Protein AF-A0A367LTW2-F1 (afdb_monomer)

Structure (mmCIF, N/CA/C/O backbone):
data_AF-A0A367LTW2-F1
#
_entry.id   AF-A0A367LTW2-F1
#
loop_
_atom_site.group_PDB
_atom_site.id
_atom_site.type_symbol
_atom_site.label_atom_id
_atom_site.label_alt_id
_atom_site.label_comp_id
_atom_site.label_asym_id
_atom_site.label_entity_id
_atom_site.label_seq_id
_atom_site.pdbx_PDB_ins_code
_atom_site.Cartn_x
_atom_site.Cartn_y
_atom_site.Cartn_z
_atom_site.occupancy
_atom_site.B_iso_or_equiv
_atom_site.auth_seq_id
_atom_site.auth_comp_id
_atom_site.auth_asym_id
_atom_site.auth_atom_id
_atom_site.pdbx_PDB_model_num
ATOM 1 N N . ILE A 1 1 ? -0.037 9.918 -7.855 1.00 78.50 1 ILE A N 1
ATOM 2 C CA . ILE A 1 1 ? -0.051 8.514 -7.376 1.00 78.50 1 ILE A CA 1
ATOM 3 C C . ILE A 1 1 ? -1.424 7.896 -7.593 1.00 78.50 1 ILE A C 1
ATOM 5 O O . ILE A 1 1 ? -1.491 7.048 -8.460 1.00 78.50 1 ILE A O 1
ATOM 9 N N . ALA A 1 2 ? -2.500 8.358 -6.937 1.00 91.69 2 ALA A N 1
ATOM 10 C CA . ALA A 1 2 ? -3.841 7.767 -7.105 1.00 91.69 2 ALA A CA 1
ATOM 11 C C . ALA A 1 2 ? -4.294 7.636 -8.572 1.00 91.69 2 ALA A C 1
ATOM 13 O O . ALA A 1 2 ? -4.601 6.540 -9.016 1.00 91.69 2 ALA A O 1
ATOM 14 N N . ARG A 1 3 ? -4.161 8.710 -9.361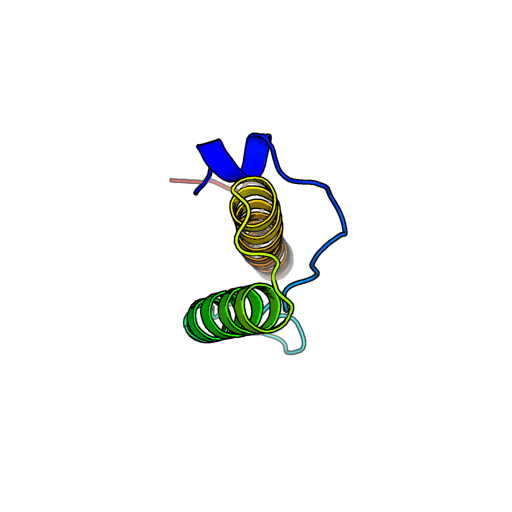 1.00 96.19 3 ARG A N 1
ATOM 15 C CA . ARG A 1 3 ? -4.438 8.687 -10.811 1.00 96.19 3 ARG A CA 1
ATOM 16 C C . ARG A 1 3 ? -3.622 7.656 -11.607 1.00 96.19 3 ARG A C 1
ATOM 18 O O . ARG A 1 3 ? -4.099 7.138 -12.598 1.00 96.19 3 ARG A O 1
ATOM 25 N N . LEU A 1 4 ? -2.387 7.369 -11.191 1.00 95.75 4 LEU A N 1
ATOM 26 C CA . LEU A 1 4 ? -1.558 6.345 -11.842 1.00 95.75 4 LEU A CA 1
ATOM 27 C C . LEU A 1 4 ? -1.957 4.939 -11.379 1.00 95.75 4 LEU A C 1
ATOM 29 O O . LEU A 1 4 ? -1.952 4.005 -12.167 1.00 95.75 4 LEU A O 1
ATOM 33 N N . ALA A 1 5 ? -2.322 4.794 -10.103 1.00 96.31 5 ALA A N 1
ATOM 34 C CA . ALA A 1 5 ? -2.758 3.527 -9.528 1.00 96.31 5 ALA A CA 1
ATOM 35 C C . ALA A 1 5 ? -4.040 2.991 -10.188 1.00 96.31 5 ALA A C 1
ATOM 37 O O . ALA A 1 5 ? -4.200 1.780 -10.283 1.00 96.31 5 ALA A O 1
ATOM 38 N N . GLU A 1 6 ? -4.921 3.873 -10.673 1.00 97.06 6 GLU A N 1
ATOM 39 C CA . GLU A 1 6 ? -6.125 3.509 -11.442 1.00 97.06 6 GLU A CA 1
ATOM 40 C C . GLU A 1 6 ? -5.809 2.716 -12.717 1.00 97.06 6 GLU A C 1
ATOM 42 O O . GLU A 1 6 ? -6.620 1.904 -13.152 1.00 97.06 6 GLU A O 1
ATOM 47 N N . LEU A 1 7 ? -4.623 2.929 -13.291 1.00 97.81 7 LEU A N 1
ATOM 48 C CA . LEU A 1 7 ? -4.159 2.273 -14.512 1.00 97.81 7 LEU A CA 1
ATOM 49 C C . LEU A 1 7 ? -3.166 1.136 -14.226 1.00 97.81 7 LEU A C 1
ATOM 51 O O . LEU A 1 7 ? -2.549 0.611 -15.150 1.00 97.81 7 LEU A O 1
ATOM 55 N N . GLY A 1 8 ? -2.956 0.783 -12.956 1.00 96.94 8 GLY A N 1
ATOM 56 C CA . GLY A 1 8 ? -2.015 -0.260 -12.562 1.00 96.94 8 GLY A CA 1
ATOM 57 C C . GLY A 1 8 ? -2.572 -1.673 -12.746 1.00 96.94 8 GLY A C 1
ATOM 58 O O . GLY A 1 8 ? -3.766 -1.923 -12.601 1.00 96.94 8 GLY A O 1
ATOM 59 N N . THR A 1 9 ? -1.677 -2.623 -12.989 1.00 97.56 9 THR A N 1
ATOM 60 C CA . THR A 1 9 ? -1.952 -4.057 -13.071 1.00 97.56 9 THR A CA 1
ATOM 61 C C . THR A 1 9 ? -1.909 -4.671 -11.670 1.00 97.56 9 THR A C 1
ATOM 63 O O . 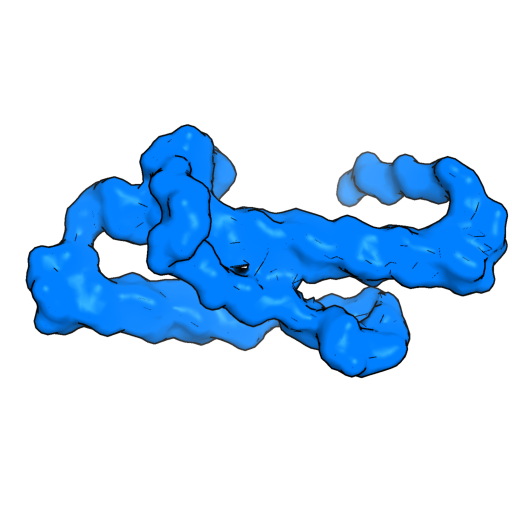THR A 1 9 ? -0.843 -4.692 -11.037 1.00 97.56 9 THR A O 1
ATOM 66 N N . PRO A 1 10 ? -3.032 -5.198 -11.149 1.00 95.81 10 PRO A N 1
ATOM 67 C CA . PRO A 1 10 ? -3.064 -5.815 -9.829 1.00 95.81 10 PRO A CA 1
ATOM 68 C C . PRO A 1 10 ? -2.100 -7.001 -9.722 1.00 95.81 10 PRO A C 1
ATOM 70 O O . PRO A 1 10 ? -1.993 -7.822 -10.628 1.00 95.81 10 PRO A O 1
ATOM 73 N N . GLY A 1 11 ? -1.410 -7.113 -8.588 1.00 93.75 11 GLY A N 1
ATOM 74 C CA . GLY A 1 11 ? -0.581 -8.278 -8.264 1.00 93.75 11 GLY A CA 1
ATOM 75 C C . GLY A 1 11 ? 0.806 -8.317 -8.911 1.00 93.75 11 GLY A C 1
ATOM 76 O O . GLY A 1 11 ? 1.617 -9.136 -8.490 1.00 93.75 11 GLY A O 1
ATOM 77 N N . ARG A 1 12 ? 1.130 -7.415 -9.851 1.00 96.81 12 ARG A N 1
ATOM 78 C CA . ARG A 1 12 ? 2.478 -7.349 -10.444 1.00 96.81 12 ARG A CA 1
ATOM 79 C C . ARG A 1 12 ? 3.563 -7.063 -9.402 1.00 96.81 12 ARG A C 1
ATOM 81 O O . ARG A 1 12 ? 4.632 -7.664 -9.439 1.00 96.81 12 ARG A O 1
ATOM 88 N N . PHE A 1 13 ? 3.277 -6.172 -8.455 1.00 97.69 13 PHE A N 1
ATOM 89 C CA . PHE A 1 13 ? 4.149 -5.897 -7.317 1.00 97.69 13 PHE A CA 1
ATOM 90 C C . PHE A 1 13 ? 3.379 -6.032 -6.005 1.00 97.69 13 PHE A C 1
ATOM 92 O O . PHE A 1 13 ? 2.232 -5.600 -5.887 1.00 97.69 13 PHE A O 1
ATOM 99 N N . VAL A 1 14 ? 4.036 -6.596 -4.990 1.00 96.19 14 VAL A N 1
ATOM 100 C CA . VAL A 1 14 ? 3.475 -6.759 -3.645 1.00 96.19 14 VAL A CA 1
ATOM 101 C C . VAL A 1 14 ? 4.386 -6.062 -2.649 1.00 96.19 14 VAL A C 1
ATOM 103 O O . VAL A 1 14 ? 5.522 -6.469 -2.424 1.00 96.19 14 VAL A O 1
ATOM 106 N N . PHE A 1 15 ? 3.882 -4.983 -2.060 1.00 97.31 15 PHE A N 1
ATOM 107 C CA . PHE A 1 15 ? 4.633 -4.171 -1.108 1.00 97.31 15 PHE A CA 1
ATOM 108 C C . PHE A 1 15 ? 4.395 -4.672 0.323 1.00 97.31 15 PHE A C 1
ATOM 110 O O . PHE A 1 15 ? 3.321 -5.199 0.618 1.00 97.31 15 PHE A O 1
ATOM 117 N N . PRO A 1 16 ? 5.356 -4.539 1.248 1.00 96.31 16 PRO A N 1
ATOM 118 C CA . PRO A 1 16 ? 5.134 -4.951 2.631 1.00 96.31 16 PRO A CA 1
ATOM 119 C C . PRO A 1 16 ? 4.023 -4.112 3.277 1.00 96.31 16 PRO A C 1
ATOM 121 O O . PRO A 1 16 ? 3.805 -2.969 2.890 1.00 96.31 16 PRO A O 1
ATOM 124 N N . ARG A 1 17 ? 3.326 -4.660 4.279 1.00 96.56 17 ARG A N 1
ATOM 125 C CA . ARG A 1 17 ? 2.387 -3.910 5.133 1.00 96.56 17 ARG A CA 1
ATOM 126 C C . ARG A 1 17 ? 3.112 -3.609 6.448 1.00 96.56 17 ARG A C 1
ATOM 128 O O . ARG A 1 17 ? 3.275 -4.511 7.271 1.00 96.56 17 ARG A O 1
ATOM 135 N N . PRO A 1 18 ? 3.677 -2.405 6.632 1.00 91.94 18 PRO A N 1
ATOM 136 C CA . PRO A 1 18 ? 4.579 -2.166 7.749 1.00 91.94 18 PRO A CA 1
ATOM 137 C C . PRO A 1 18 ? 3.863 -2.258 9.096 1.00 91.94 18 PRO A C 1
ATOM 139 O O . PRO A 1 18 ? 2.738 -1.790 9.259 1.00 91.94 18 PRO A O 1
ATOM 142 N N . MET A 1 19 ? 4.555 -2.816 10.091 1.00 90.88 19 MET A N 1
ATOM 143 C CA . MET A 1 19 ? 4.087 -2.885 11.482 1.00 90.88 19 MET A CA 1
ATOM 144 C C . MET A 1 19 ? 2.760 -3.642 11.674 1.00 90.88 19 MET A C 1
ATOM 146 O O . MET A 1 19 ? 2.082 -3.447 12.689 1.00 90.88 19 MET A O 1
ATOM 150 N N . THR A 1 20 ? 2.364 -4.500 10.728 1.00 92.19 20 THR A N 1
ATOM 151 C CA . THR A 1 20 ? 1.180 -5.367 10.858 1.00 92.19 20 THR A CA 1
ATOM 152 C C . THR A 1 20 ? 1.515 -6.757 11.394 1.00 92.19 20 THR A C 1
ATOM 154 O O . THR A 1 20 ? 0.613 -7.469 11.821 1.00 92.19 20 THR A O 1
ATOM 157 N N . ASP A 1 21 ? 2.789 -7.130 11.427 1.00 89.81 21 ASP A N 1
ATOM 158 C CA . ASP A 1 21 ? 3.314 -8.383 11.985 1.00 89.81 21 ASP A CA 1
ATOM 159 C C . ASP A 1 21 ? 3.310 -8.426 13.523 1.00 89.81 21 ASP A C 1
ATOM 161 O O . ASP A 1 21 ? 3.288 -9.497 14.121 1.00 89.81 21 ASP A O 1
ATOM 165 N N . ARG A 1 22 ? 3.283 -7.258 14.169 1.00 89.44 22 ARG A N 1
ATOM 166 C CA . ARG A 1 22 ? 3.321 -7.089 15.628 1.00 89.44 22 ARG A CA 1
ATOM 167 C C . ARG A 1 22 ? 2.053 -6.404 16.166 1.00 89.44 22 ARG A C 1
ATOM 169 O O . ARG A 1 22 ? 1.366 -5.717 15.396 1.00 89.44 22 ARG A O 1
ATOM 176 N N . PRO A 1 23 ? 1.705 -6.566 17.460 1.00 88.50 23 PRO A N 1
ATOM 177 C CA . PRO A 1 23 ? 0.604 -5.828 18.083 1.00 88.50 23 PRO A CA 1
ATOM 178 C C . PRO A 1 23 ? 0.877 -4.315 18.113 1.00 88.50 23 PRO A C 1
ATOM 180 O O . PRO A 1 23 ? 2.002 -3.867 17.913 1.00 88.50 23 PRO A O 1
ATOM 183 N N . GLY A 1 24 ? -0.169 -3.525 18.358 1.00 93.00 24 GLY A N 1
ATOM 184 C CA . GLY A 1 24 ? -0.083 -2.063 18.446 1.00 93.00 24 GLY A CA 1
ATOM 185 C C . GLY A 1 24 ? -0.702 -1.323 17.259 1.00 93.00 24 GLY A C 1
ATOM 186 O O . GLY A 1 24 ? -1.008 -1.909 16.207 1.00 93.00 24 GLY A O 1
ATOM 187 N N . LEU A 1 25 ? -0.895 -0.020 17.460 1.00 95.00 25 LEU A N 1
ATOM 188 C CA . LEU A 1 25 ? -1.599 0.889 16.549 1.00 95.00 25 LEU A CA 1
ATOM 189 C C . LEU A 1 25 ? -0.671 1.888 15.845 1.00 95.00 25 LEU A C 1
ATOM 191 O O . LEU A 1 25 ? -1.135 2.621 14.981 1.00 95.00 25 LEU A O 1
ATOM 195 N N . ASP A 1 26 ? 0.628 1.857 16.144 1.00 94.88 26 ASP A N 1
ATOM 196 C CA . ASP A 1 26 ? 1.606 2.734 15.503 1.00 94.88 26 ASP A CA 1
ATOM 197 C C . ASP A 1 26 ? 1.779 2.421 14.014 1.00 94.88 26 ASP A C 1
ATOM 199 O O . ASP A 1 26 ? 1.622 1.271 13.569 1.00 94.88 26 ASP A O 1
ATOM 203 N N . PHE A 1 27 ? 2.147 3.460 13.268 1.00 93.56 27 PHE A N 1
ATOM 204 C CA . PHE A 1 27 ? 2.368 3.439 11.828 1.00 93.56 27 PHE A CA 1
ATOM 205 C C . PHE A 1 27 ? 3.825 3.743 11.484 1.00 93.56 27 PHE A C 1
ATOM 207 O O . PHE A 1 27 ? 4.495 4.525 12.156 1.00 93.56 27 PHE A O 1
ATOM 214 N N . SER A 1 28 ? 4.291 3.182 10.369 1.00 92.56 28 SER A N 1
ATOM 215 C CA . SER A 1 28 ? 5.543 3.580 9.731 1.00 92.56 28 SER A CA 1
ATOM 216 C C . SER A 1 28 ? 5.428 3.401 8.225 1.00 92.56 28 SER A C 1
ATOM 218 O O . SER A 1 28 ? 5.139 2.309 7.746 1.00 92.56 28 SER A O 1
ATOM 220 N N . PHE A 1 29 ? 5.668 4.471 7.471 1.00 93.56 29 PHE A N 1
ATOM 221 C CA . PHE A 1 29 ? 5.592 4.456 6.006 1.00 93.56 29 PHE A CA 1
ATOM 222 C C . PHE A 1 29 ? 6.923 4.804 5.330 1.00 93.56 29 PHE A C 1
ATOM 224 O O . PHE A 1 29 ? 7.039 4.694 4.111 1.00 93.56 29 PHE A O 1
ATOM 231 N N . SER A 1 30 ? 7.956 5.171 6.096 1.00 91.94 30 SER A N 1
ATOM 232 C CA . SER A 1 30 ? 9.277 5.505 5.546 1.00 91.94 30 SER A CA 1
ATOM 233 C C . SER A 1 30 ? 9.894 4.328 4.784 1.00 91.94 30 SER A C 1
ATOM 235 O O . SER A 1 30 ? 10.437 4.519 3.698 1.00 91.94 30 SER A O 1
ATOM 237 N N . GLY A 1 31 ? 9.721 3.103 5.289 1.00 93.12 31 GLY A N 1
ATOM 238 C CA . GLY A 1 31 ? 10.168 1.885 4.611 1.00 93.12 31 GLY A CA 1
ATOM 239 C C . GLY A 1 31 ? 9.517 1.673 3.239 1.00 93.12 31 GLY A C 1
ATOM 240 O O . GLY A 1 31 ? 10.176 1.169 2.332 1.00 93.12 31 GLY A O 1
ATOM 241 N N . LEU A 1 32 ? 8.266 2.116 3.046 1.00 95.62 32 LEU A N 1
ATOM 242 C CA . LEU A 1 32 ? 7.594 2.013 1.748 1.00 95.62 32 LEU A CA 1
ATOM 243 C C . LEU A 1 32 ? 8.231 2.927 0.707 1.00 95.62 32 LEU A C 1
ATOM 245 O O . LEU A 1 32 ? 8.385 2.496 -0.425 1.00 95.62 32 LEU A O 1
ATOM 249 N N . LYS A 1 33 ? 8.666 4.141 1.076 1.00 95.06 33 LYS A N 1
ATOM 250 C CA . LYS A 1 33 ? 9.374 5.043 0.149 1.00 95.06 33 LYS A CA 1
ATOM 251 C C . LYS A 1 33 ? 10.632 4.379 -0.409 1.00 95.06 33 LYS A C 1
ATOM 253 O O . LYS A 1 33 ? 10.845 4.383 -1.620 1.00 95.06 33 LYS A O 1
ATOM 258 N N . THR A 1 34 ? 11.452 3.810 0.473 1.00 96.44 34 THR A N 1
ATOM 259 C CA . THR A 1 34 ? 12.683 3.118 0.075 1.00 96.44 34 THR A CA 1
ATOM 260 C C . THR A 1 34 ? 12.367 1.900 -0.790 1.00 96.44 34 THR A C 1
ATOM 262 O O . THR A 1 34 ? 13.001 1.696 -1.821 1.00 96.44 34 THR A O 1
ATOM 265 N N . PHE A 1 35 ? 11.342 1.125 -0.426 1.00 97.19 35 PHE A N 1
ATOM 266 C CA . PHE A 1 35 ? 10.904 -0.027 -1.213 1.00 97.19 35 PHE A CA 1
ATOM 267 C C . PHE A 1 35 ? 10.411 0.373 -2.614 1.00 97.19 35 PHE A C 1
ATOM 269 O O . PHE A 1 35 ? 10.783 -0.274 -3.592 1.00 97.19 35 PHE A O 1
ATOM 276 N N . THR A 1 36 ? 9.644 1.465 -2.736 1.00 97.62 36 THR A N 1
ATOM 277 C CA . THR A 1 36 ? 9.213 2.037 -4.023 1.00 97.62 36 THR A CA 1
ATOM 278 C C . THR A 1 36 ? 10.412 2.380 -4.900 1.00 97.62 36 THR A C 1
ATOM 280 O O . THR A 1 36 ? 10.463 1.955 -6.051 1.00 97.62 36 THR A O 1
ATOM 283 N N . LEU A 1 37 ? 11.380 3.128 -4.355 1.00 97.44 37 LEU A N 1
ATOM 284 C CA . LEU A 1 37 ? 12.563 3.562 -5.101 1.00 97.44 37 LEU A CA 1
ATOM 285 C C . LEU A 1 37 ? 13.374 2.364 -5.604 1.00 97.44 37 LEU A C 1
ATOM 287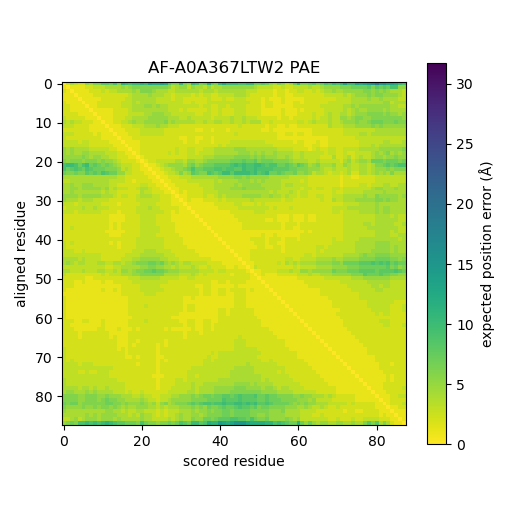 O O . LEU A 1 37 ? 13.693 2.302 -6.787 1.00 97.44 37 LEU A O 1
ATOM 291 N N . ASN A 1 38 ? 13.635 1.393 -4.729 1.00 97.94 38 ASN A N 1
ATOM 292 C CA . ASN A 1 38 ? 14.388 0.192 -5.083 1.00 97.94 38 ASN A CA 1
ATOM 293 C C . ASN A 1 38 ? 13.652 -0.654 -6.132 1.00 97.94 38 ASN A C 1
ATOM 295 O O . ASN A 1 38 ? 14.284 -1.228 -7.013 1.00 97.94 38 ASN A O 1
ATOM 299 N N . THR A 1 39 ? 12.319 -0.738 -6.050 1.00 97.88 39 THR A N 1
ATOM 300 C CA . THR A 1 39 ? 11.504 -1.460 -7.042 1.00 97.88 39 THR A CA 1
ATOM 301 C C . THR A 1 39 ? 11.616 -0.796 -8.410 1.00 97.88 39 THR A C 1
ATOM 303 O O . THR A 1 39 ? 11.883 -1.476 -9.393 1.00 97.88 39 THR A O 1
ATOM 306 N N . TRP A 1 40 ? 11.493 0.533 -8.463 1.00 98.06 40 TRP A N 1
ATOM 307 C CA . TRP A 1 40 ? 11.649 1.295 -9.701 1.00 98.06 40 TRP A CA 1
ATOM 308 C C . TRP A 1 40 ? 13.049 1.143 -10.303 1.00 98.06 40 TRP A C 1
ATOM 310 O O . TRP A 1 40 ? 13.169 0.835 -11.483 1.00 98.06 40 TRP A O 1
ATOM 320 N N . GLN A 1 41 ? 14.103 1.301 -9.497 1.00 98.12 41 GLN A N 1
ATOM 321 C CA . GLN A 1 41 ? 15.487 1.164 -9.963 1.00 98.12 41 GLN A CA 1
ATOM 322 C C . GLN A 1 41 ? 15.752 -0.214 -10.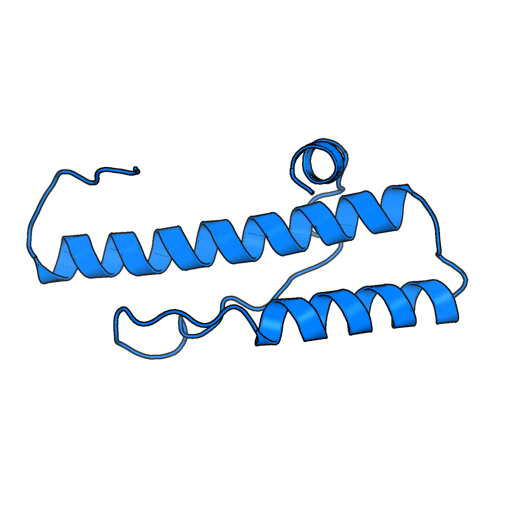575 1.00 98.12 41 GLN A C 1
ATOM 324 O O . GLN A 1 41 ? 16.304 -0.289 -11.665 1.00 98.12 41 GLN A O 1
ATOM 329 N N . ARG A 1 42 ? 15.269 -1.290 -9.940 1.00 98.06 42 ARG A N 1
ATOM 330 C CA . ARG A 1 42 ? 15.388 -2.653 -10.480 1.00 98.06 42 ARG A CA 1
ATOM 331 C C . ARG A 1 42 ? 14.677 -2.828 -11.820 1.00 98.06 42 ARG A C 1
ATOM 333 O O . ARG A 1 42 ? 15.186 -3.535 -12.680 1.00 98.06 42 ARG A O 1
ATOM 340 N N . CYS A 1 43 ? 13.507 -2.213 -12.003 1.00 97.69 43 CYS A N 1
ATOM 341 C CA . CYS A 1 43 ? 12.806 -2.250 -13.286 1.00 97.69 43 CYS A CA 1
ATOM 342 C C . CYS A 1 43 ? 13.595 -1.510 -14.371 1.00 97.69 43 CYS A C 1
ATOM 344 O O . CYS A 1 43 ? 13.802 -2.063 -15.446 1.00 97.69 43 CYS A O 1
ATOM 346 N N . VAL A 1 44 ? 14.113 -0.319 -14.061 1.00 97.69 44 VAL A N 1
ATOM 347 C CA . VAL A 1 44 ? 14.949 0.464 -14.986 1.00 97.69 44 VAL A CA 1
ATOM 348 C C . VAL A 1 44 ? 16.219 -0.301 -15.370 1.00 97.69 44 VAL A C 1
ATOM 350 O O . VAL A 1 44 ? 16.553 -0.376 -16.547 1.00 97.69 44 VAL A O 1
ATOM 353 N N . GLU A 1 45 ? 16.903 -0.918 -14.404 1.00 97.88 45 GLU A N 1
ATOM 354 C CA . GLU A 1 45 ? 18.088 -1.759 -14.646 1.00 97.88 45 GLU A CA 1
ATOM 355 C C . GLU A 1 45 ? 17.773 -2.979 -15.526 1.00 97.88 45 GLU A C 1
ATOM 357 O O . GLU A 1 45 ? 18.612 -3.404 -16.318 1.00 97.88 45 GLU A O 1
ATOM 362 N N . ALA A 1 46 ? 16.556 -3.516 -15.427 1.00 97.19 46 ALA A N 1
ATOM 363 C CA . ALA A 1 46 ? 16.058 -4.597 -16.274 1.00 97.19 46 ALA A CA 1
ATOM 364 C C . ALA A 1 46 ? 15.529 -4.120 -17.645 1.00 97.19 46 ALA A C 1
ATOM 366 O O . ALA A 1 46 ? 15.039 -4.941 -18.420 1.00 97.19 46 ALA A O 1
ATOM 367 N N . GLY A 1 47 ? 15.622 -2.821 -17.954 1.00 97.62 47 GLY A N 1
ATOM 368 C CA . GLY A 1 47 ? 15.166 -2.238 -19.219 1.00 97.62 47 GLY A CA 1
ATOM 369 C C . GLY A 1 47 ? 13.665 -1.942 -19.290 1.00 97.62 47 GLY A C 1
ATOM 370 O O . GLY A 1 47 ? 13.134 -1.784 -20.385 1.00 97.62 47 GLY A O 1
ATOM 371 N N . ASP A 1 48 ? 12.973 -1.875 -18.152 1.00 96.00 48 ASP A N 1
ATOM 372 C CA . ASP A 1 48 ? 11.551 -1.543 -18.061 1.00 96.00 48 ASP A CA 1
ATOM 373 C C . ASP A 1 48 ? 11.334 -0.253 -17.260 1.00 96.00 48 ASP A C 1
ATOM 375 O O . ASP A 1 48 ? 11.063 -0.252 -16.057 1.00 96.00 48 ASP A O 1
ATOM 379 N N . ASP A 1 49 ? 11.441 0.871 -17.959 1.00 96.00 49 ASP A N 1
ATOM 380 C CA . ASP A 1 49 ? 11.179 2.219 -17.455 1.00 96.00 49 ASP A CA 1
ATOM 381 C C . ASP A 1 49 ? 9.841 2.788 -17.968 1.00 96.00 49 ASP A C 1
ATOM 383 O O . ASP A 1 49 ? 9.615 4.004 -17.976 1.00 96.00 49 ASP A O 1
ATOM 387 N N . SER A 1 50 ? 8.929 1.897 -18.367 1.00 97.19 50 SER A N 1
ATOM 388 C CA . SER A 1 50 ? 7.654 2.253 -18.982 1.00 97.19 50 SER A CA 1
ATOM 389 C C . SER A 1 50 ? 6.712 3.008 -18.036 1.00 97.19 50 SER A C 1
ATOM 391 O O . SER A 1 50 ? 6.758 2.891 -16.805 1.00 97.19 50 SER A O 1
ATOM 393 N N . GLU A 1 51 ? 5.782 3.766 -18.623 1.00 97.19 51 GLU A N 1
ATOM 394 C CA . GLU A 1 51 ? 4.705 4.411 -17.867 1.00 97.19 51 GLU A CA 1
ATOM 395 C C . GLU A 1 51 ? 3.833 3.380 -17.135 1.00 97.19 51 GLU A C 1
ATOM 397 O O . GLU A 1 51 ? 3.478 3.593 -15.976 1.00 97.19 51 GLU A O 1
ATOM 402 N N . GLN A 1 52 ? 3.589 2.217 -17.749 1.00 97.88 52 GLN A N 1
ATOM 403 C CA . GLN A 1 52 ? 2.836 1.131 -17.123 1.00 97.88 52 GLN A CA 1
ATOM 404 C C . GLN A 1 52 ? 3.506 0.642 -15.835 1.00 97.88 52 GLN A C 1
ATOM 406 O O . GLN A 1 52 ? 2.842 0.464 -14.817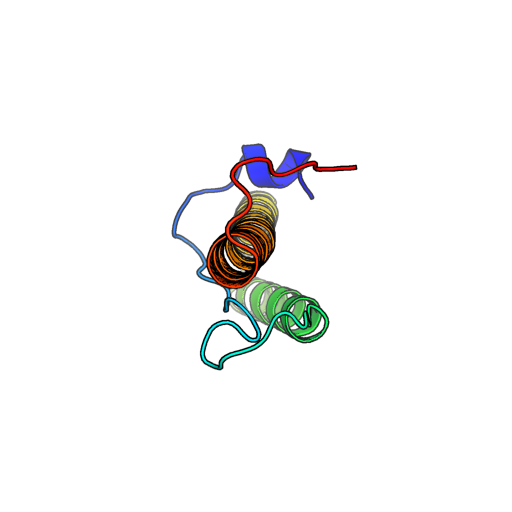 1.00 97.88 52 GLN A O 1
ATOM 411 N N . THR A 1 53 ? 4.833 0.509 -15.825 1.00 97.94 53 THR A N 1
ATOM 412 C CA . THR A 1 53 ? 5.579 0.141 -14.615 1.00 97.94 53 THR A CA 1
ATOM 413 C C . THR A 1 53 ? 5.411 1.171 -13.500 1.00 97.94 53 THR A C 1
ATOM 415 O O . THR A 1 53 ? 5.274 0.800 -12.332 1.00 97.94 53 THR A O 1
ATOM 418 N N . ARG A 1 54 ? 5.314 2.464 -13.833 1.00 97.69 54 ARG A N 1
ATOM 419 C CA . ARG A 1 54 ? 4.990 3.508 -12.845 1.00 97.69 54 ARG A CA 1
ATOM 420 C C . ARG A 1 54 ? 3.568 3.357 -12.301 1.00 97.69 54 ARG A C 1
ATOM 422 O O . ARG A 1 54 ? 3.379 3.521 -11.094 1.00 97.69 54 ARG A O 1
ATOM 429 N N . CYS A 1 55 ? 2.593 3.033 -13.150 1.00 98.44 55 CYS A N 1
ATOM 430 C CA . CYS A 1 55 ? 1.209 2.761 -12.743 1.00 98.44 55 CYS A CA 1
ATOM 431 C C . CYS A 1 55 ? 1.119 1.549 -11.806 1.00 98.44 55 CYS A C 1
ATOM 433 O O . CYS A 1 55 ? 0.495 1.621 -10.746 1.00 98.44 55 CYS A O 1
ATOM 435 N N . ASP A 1 56 ? 1.822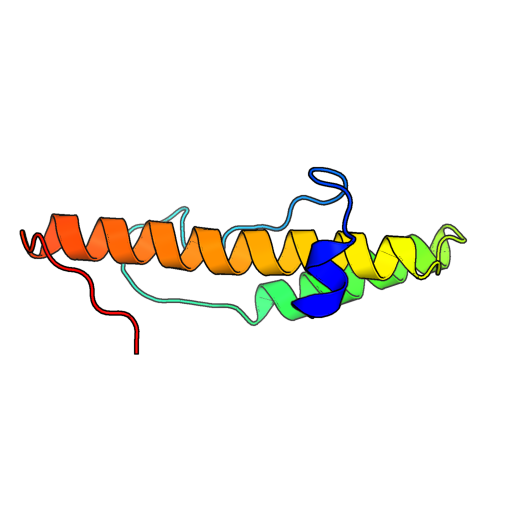 0.469 -12.133 1.00 98.38 56 ASP A N 1
ATOM 436 C CA . ASP A 1 56 ? 1.815 -0.775 -11.362 1.00 98.38 56 ASP A CA 1
ATOM 437 C C . ASP A 1 56 ? 2.473 -0.595 -9.985 1.00 98.38 56 ASP A C 1
ATOM 439 O O . ASP A 1 56 ? 1.945 -1.046 -8.964 1.00 98.38 56 ASP A O 1
ATOM 443 N N . ILE A 1 57 ? 3.595 0.131 -9.929 1.00 98.19 57 ILE A N 1
ATOM 444 C CA . ILE A 1 57 ? 4.249 0.506 -8.669 1.00 98.19 57 ILE A CA 1
ATOM 445 C C . ILE A 1 57 ? 3.345 1.434 -7.844 1.00 98.19 57 ILE A C 1
ATOM 447 O O . ILE A 1 57 ? 3.234 1.261 -6.627 1.00 98.19 57 ILE A O 1
ATOM 451 N N . ALA A 1 58 ? 2.674 2.402 -8.479 1.00 98.12 58 ALA A N 1
ATOM 452 C CA . ALA A 1 58 ? 1.736 3.292 -7.797 1.00 98.12 58 ALA A CA 1
ATOM 453 C C . ALA A 1 58 ? 0.562 2.518 -7.178 1.00 98.12 58 ALA A C 1
ATOM 455 O O . ALA A 1 58 ? 0.207 2.784 -6.025 1.00 98.12 58 ALA A O 1
ATOM 456 N N . LEU A 1 59 ? 0.005 1.539 -7.898 1.00 98.38 59 LEU A N 1
ATOM 457 C CA . LEU A 1 59 ? -1.052 0.664 -7.395 1.00 98.38 59 LEU A CA 1
ATOM 458 C C . LEU A 1 59 ? -0.573 -0.177 -6.211 1.00 98.38 59 LEU A C 1
ATOM 460 O O . LEU A 1 59 ? -1.249 -0.226 -5.180 1.00 98.38 59 LEU A O 1
ATOM 464 N N . ALA A 1 60 ? 0.598 -0.802 -6.315 1.00 98.00 60 ALA A N 1
ATOM 465 C CA . ALA A 1 60 ? 1.143 -1.628 -5.243 1.00 98.00 60 ALA A CA 1
ATOM 466 C C . ALA A 1 60 ? 1.432 -0.816 -3.969 1.00 98.00 60 ALA A C 1
ATOM 468 O O . ALA A 1 60 ? 1.085 -1.247 -2.865 1.00 98.00 60 ALA A O 1
ATOM 469 N N . PHE A 1 61 ? 1.992 0.388 -4.119 1.00 97.69 61 PHE A N 1
ATOM 470 C CA . PHE A 1 61 ? 2.200 1.320 -3.013 1.00 97.69 61 PHE A CA 1
ATOM 471 C C . PHE A 1 61 ? 0.873 1.738 -2.366 1.00 97.69 61 PHE A C 1
ATOM 473 O O . PHE A 1 61 ? 0.724 1.630 -1.147 1.00 97.69 61 PHE A O 1
ATOM 480 N N . GLN A 1 62 ? -0.105 2.177 -3.169 1.00 97.44 62 GLN A N 1
ATOM 481 C CA . GLN A 1 62 ? -1.420 2.591 -2.670 1.00 97.44 62 GLN A CA 1
ATOM 482 C C . GLN A 1 62 ? -2.109 1.451 -1.915 1.00 97.44 62 GLN A C 1
ATOM 484 O O . GLN A 1 62 ? -2.616 1.657 -0.813 1.00 97.44 62 GLN A O 1
ATOM 489 N N . THR A 1 63 ? -2.068 0.242 -2.473 1.00 97.31 63 THR A N 1
ATOM 490 C CA . THR A 1 63 ? -2.648 -0.956 -1.862 1.00 97.31 63 THR A CA 1
ATOM 491 C C . THR A 1 63 ? -2.017 -1.238 -0.497 1.00 97.31 63 THR A C 1
ATOM 493 O O . THR A 1 63 ? -2.732 -1.423 0.485 1.00 97.31 63 THR A O 1
ATOM 496 N N . ALA A 1 64 ? -0.684 -1.195 -0.390 1.00 97.12 64 ALA A N 1
ATOM 497 C CA . ALA A 1 64 ? 0.001 -1.421 0.882 1.00 97.12 64 ALA A CA 1
ATOM 498 C C . ALA A 1 64 ? -0.342 -0.371 1.950 1.00 97.12 64 ALA A C 1
ATOM 500 O O . ALA A 1 64 ? -0.536 -0.727 3.115 1.00 97.12 64 ALA A O 1
ATOM 501 N N . VAL A 1 65 ? -0.454 0.907 1.572 1.00 96.56 65 VAL A N 1
ATOM 502 C CA . VAL A 1 65 ? -0.854 1.980 2.498 1.00 96.56 65 VAL A CA 1
ATOM 503 C C . VAL A 1 65 ? -2.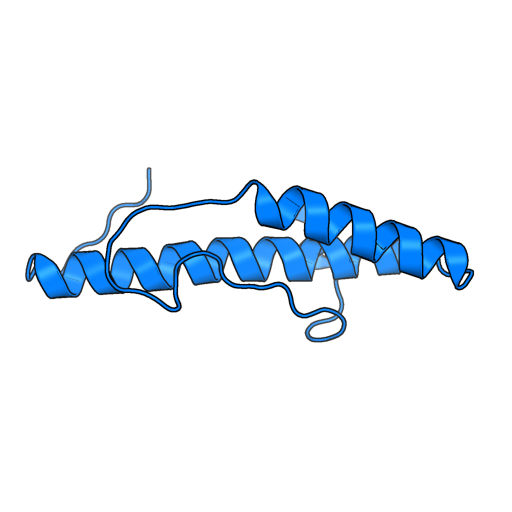285 1.765 2.991 1.00 96.56 65 VAL A C 1
ATOM 505 O O . VAL A 1 65 ? -2.513 1.727 4.201 1.00 96.56 65 VAL A O 1
ATOM 508 N N . VAL A 1 66 ? -3.236 1.572 2.073 1.00 96.38 66 VAL A N 1
ATOM 509 C CA . VAL A 1 66 ? -4.660 1.399 2.402 1.00 96.38 66 VAL A CA 1
ATOM 510 C C . VAL A 1 66 ? -4.880 0.166 3.273 1.00 96.38 66 VAL A C 1
ATOM 512 O O . VAL A 1 66 ? -5.583 0.237 4.281 1.00 96.38 66 VAL A O 1
ATOM 515 N N . GLU A 1 67 ? -4.243 -0.958 2.952 1.00 96.56 67 GLU A N 1
ATOM 516 C CA . GLU A 1 67 ? -4.363 -2.163 3.770 1.00 96.56 67 GLU A CA 1
ATOM 517 C C . GLU A 1 67 ? -3.748 -1.999 5.160 1.00 96.56 67 GLU A C 1
ATOM 519 O O . GLU A 1 67 ? -4.329 -2.459 6.144 1.00 96.56 67 GLU A O 1
ATOM 524 N N . THR A 1 68 ? -2.612 -1.306 5.270 1.00 96.44 68 THR A N 1
ATOM 525 C CA . THR A 1 68 ? -1.999 -1.017 6.575 1.00 96.44 68 THR A CA 1
ATOM 526 C C . THR A 1 68 ? -2.947 -0.186 7.443 1.00 96.44 68 THR A C 1
ATOM 528 O O . THR A 1 68 ? -3.164 -0.526 8.609 1.00 96.44 68 THR A O 1
ATOM 531 N N . LEU A 1 69 ? -3.571 0.852 6.871 1.00 96.69 69 LEU A N 1
ATOM 532 C CA . LEU A 1 69 ? -4.594 1.656 7.547 1.00 96.69 69 LEU A CA 1
ATOM 533 C C . LEU A 1 69 ? -5.777 0.787 7.989 1.00 96.69 69 LEU A C 1
ATOM 535 O O . LEU A 1 69 ? -6.129 0.786 9.167 1.00 96.69 69 LEU A O 1
ATOM 539 N N . LEU A 1 70 ? -6.336 -0.025 7.087 1.00 96.50 70 LEU A N 1
ATOM 540 C CA . LEU A 1 70 ? -7.468 -0.907 7.387 1.00 96.50 70 LEU A CA 1
ATOM 541 C C . LEU A 1 70 ? -7.168 -1.887 8.525 1.00 96.50 70 LEU A C 1
ATOM 543 O O . LEU A 1 70 ? -7.997 -2.060 9.421 1.00 96.50 70 LEU A O 1
ATOM 547 N N . ILE A 1 71 ? -5.992 -2.518 8.523 1.00 96.12 71 ILE A N 1
ATOM 548 C CA . ILE A 1 71 ? -5.580 -3.452 9.580 1.00 96.12 71 ILE A CA 1
ATOM 549 C C . ILE A 1 71 ? -5.540 -2.738 10.934 1.00 96.12 71 ILE A C 1
ATOM 551 O O . ILE A 1 71 ? -6.038 -3.265 11.934 1.00 96.12 71 ILE A O 1
ATOM 555 N N . LYS A 1 72 ? -4.976 -1.529 10.977 1.00 96.06 72 LYS A N 1
ATOM 556 C CA . LYS A 1 72 ? -4.817 -0.750 12.210 1.00 96.06 72 LYS A CA 1
ATOM 557 C C . LYS A 1 72 ? -6.154 -0.202 12.709 1.00 96.06 72 LYS A C 1
ATOM 559 O O . LYS A 1 72 ? -6.453 -0.356 13.891 1.00 96.06 72 LYS A O 1
ATOM 564 N N . CYS A 1 73 ? -7.014 0.294 11.821 1.00 96.69 73 CYS A N 1
ATOM 565 C CA . CYS A 1 73 ? -8.379 0.700 12.160 1.00 96.69 73 CYS A CA 1
ATOM 566 C C . CYS A 1 73 ? -9.201 -0.472 12.715 1.00 96.69 73 CYS A C 1
ATOM 568 O O . CYS A 1 73 ? -9.838 -0.335 13.756 1.00 96.69 73 CYS A O 1
ATOM 570 N N . ARG A 1 74 ? -9.139 -1.658 12.091 1.00 95.56 74 ARG A N 1
ATOM 571 C CA . ARG A 1 74 ? -9.825 -2.860 12.606 1.00 95.56 74 ARG A CA 1
ATOM 572 C C . ARG A 1 74 ? -9.327 -3.259 13.996 1.00 95.56 74 ARG A C 1
ATOM 574 O O . ARG A 1 74 ? -10.132 -3.639 14.844 1.00 95.56 74 ARG A O 1
ATOM 581 N N . ARG A 1 75 ? -8.018 -3.157 14.255 1.00 95.94 75 ARG A N 1
ATOM 582 C CA . ARG A 1 75 ? -7.447 -3.392 15.593 1.00 95.94 75 ARG A CA 1
ATOM 583 C C . ARG A 1 75 ? -7.959 -2.376 16.608 1.00 95.94 75 ARG A C 1
ATOM 585 O O . ARG A 1 75 ? -8.355 -2.788 17.692 1.00 95.94 75 ARG A O 1
ATOM 592 N N . ALA A 1 76 ? -7.994 -1.094 16.253 1.00 96.75 76 ALA A N 1
ATOM 593 C CA . ALA A 1 76 ? -8.494 -0.036 17.126 1.00 96.75 76 ALA A CA 1
ATOM 594 C C . ALA A 1 76 ? -9.978 -0.236 17.476 1.00 96.75 76 ALA A C 1
ATOM 596 O O . ALA A 1 76 ? -10.344 -0.182 18.648 1.00 96.75 76 ALA A O 1
ATOM 597 N N . LEU A 1 77 ? -10.823 -0.562 16.490 1.00 97.25 77 LEU A N 1
ATOM 598 C CA . LEU A 1 77 ? -12.235 -0.891 16.723 1.00 97.25 77 LEU A CA 1
ATOM 599 C C . LEU A 1 77 ? -12.384 -2.094 17.663 1.00 97.25 77 LEU A C 1
ATOM 601 O O . LEU A 1 77 ? -13.159 -2.046 18.613 1.00 97.25 77 LEU A O 1
ATOM 605 N N . LYS A 1 78 ? -11.589 -3.153 17.459 1.00 96.06 78 LYS A N 1
ATOM 606 C CA . LYS A 1 78 ? -11.608 -4.333 18.336 1.00 96.06 78 LYS A CA 1
ATOM 607 C C . LYS A 1 78 ? -11.152 -4.014 19.766 1.00 96.06 78 LYS A C 1
ATOM 609 O O . LYS A 1 78 ? -11.716 -4.564 20.702 1.00 96.06 78 LYS A O 1
ATOM 614 N N . GLN A 1 79 ? -10.142 -3.158 19.936 1.00 96.50 79 GLN A N 1
ATOM 615 C CA . GLN A 1 79 ? -9.624 -2.767 21.254 1.00 96.50 79 GLN A CA 1
ATOM 616 C C . GLN A 1 79 ? -10.582 -1.845 22.017 1.00 96.50 79 GLN A C 1
ATOM 618 O O . GLN A 1 79 ? -10.680 -1.946 23.233 1.00 96.50 79 GLN A O 1
ATOM 623 N N . THR A 1 80 ? -11.286 -0.960 21.312 1.00 97.12 80 THR A N 1
ATOM 624 C CA . THR A 1 80 ? -12.191 0.030 21.921 1.00 97.12 80 THR A CA 1
ATOM 625 C C . THR A 1 80 ? -13.632 -0.462 22.057 1.00 97.12 80 THR A C 1
ATOM 627 O O . THR A 1 80 ? -14.400 0.113 22.821 1.00 97.12 80 THR A O 1
ATOM 630 N N . GLY A 1 81 ? -14.026 -1.496 21.306 1.00 97.31 81 GLY A N 1
ATOM 631 C CA . GLY A 1 81 ? -15.412 -1.971 21.240 1.00 97.31 81 GLY A CA 1
ATOM 632 C C . GLY A 1 81 ? -16.355 -1.043 20.463 1.00 97.31 81 GLY A C 1
ATOM 633 O O . GLY A 1 81 ? -17.564 -1.282 20.428 1.00 97.31 81 GLY A O 1
ATOM 634 N N . LEU A 1 82 ? -15.827 0.009 19.832 1.00 97.06 82 LEU A N 1
ATOM 635 C CA . LEU A 1 82 ? -16.608 0.939 19.024 1.00 97.06 82 LEU A CA 1
ATOM 636 C C . LEU A 1 82 ? -17.038 0.289 17.704 1.00 97.06 82 LEU A C 1
ATOM 638 O O . LEU A 1 82 ? -16.336 -0.543 17.131 1.00 97.06 82 LEU A O 1
ATOM 642 N N . LYS A 1 83 ? -18.205 0.702 17.202 1.00 95.50 83 LYS A N 1
ATOM 643 C CA . LYS A 1 83 ? -18.779 0.209 15.935 1.00 95.50 83 LYS A CA 1
ATOM 644 C C . LYS A 1 83 ? -18.662 1.204 14.781 1.00 95.50 83 LYS A C 1
ATOM 646 O O . LYS A 1 83 ? -18.934 0.844 13.643 1.00 95.50 83 LYS A O 1
ATOM 651 N N . ASN A 1 84 ? -18.243 2.432 15.080 1.00 96.31 84 ASN A N 1
ATOM 652 C CA . ASN A 1 84 ? -18.159 3.526 14.123 1.00 96.31 84 ASN A CA 1
ATOM 653 C C . ASN A 1 84 ? -16.691 3.896 13.895 1.00 96.31 84 ASN A C 1
ATOM 655 O O . ASN A 1 84 ? -15.939 4.066 14.854 1.00 96.31 84 ASN A O 1
ATOM 659 N N . LEU A 1 85 ? -16.304 4.041 12.629 1.00 95.50 85 LEU A N 1
ATOM 660 C CA . LEU A 1 85 ? -15.001 4.539 12.198 1.00 95.50 85 LEU A CA 1
ATOM 661 C C . LEU A 1 85 ? -15.225 5.818 11.392 1.00 95.50 85 LEU A C 1
ATOM 663 O O . LEU A 1 85 ? -16.014 5.813 10.450 1.00 95.50 85 LEU A O 1
ATOM 667 N N . VAL A 1 86 ? -14.523 6.889 11.752 1.00 96.06 86 VAL A N 1
ATOM 668 C CA . VAL A 1 86 ? -14.535 8.159 11.018 1.00 96.06 86 VAL A CA 1
ATOM 669 C C . VAL A 1 86 ? -13.191 8.323 10.314 1.00 96.06 86 VAL A C 1
ATOM 671 O O . VAL A 1 86 ? -12.150 8.041 10.905 1.00 96.06 86 VAL A O 1
ATOM 674 N N . ILE A 1 87 ? -13.225 8.760 9.055 1.00 93.88 87 ILE A N 1
ATOM 675 C CA . ILE A 1 87 ? -12.052 9.139 8.261 1.00 93.88 87 ILE A CA 1
ATOM 676 C C . ILE A 1 87 ? -12.171 10.644 8.021 1.00 93.88 87 ILE A C 1
ATOM 678 O O . ILE A 1 87 ? -13.221 11.094 7.562 1.00 93.88 87 ILE A O 1
ATOM 682 N N . ALA A 1 88 ? -11.132 11.398 8.374 1.00 88.25 88 ALA A N 1
ATOM 683 C CA . ALA A 1 88 ? -11.073 12.854 8.281 1.00 88.25 88 ALA A CA 1
ATOM 684 C C . ALA A 1 88 ? -9.727 13.293 7.699 1.00 88.25 88 ALA A C 1
ATOM 686 O O . ALA A 1 88 ? -8.738 12.549 7.907 1.00 88.25 88 ALA A O 1
#

Mean predicted aligned error: 2.9 Å

InterPro domains:
  IPR000905 Gcp-like domain [PF00814] (2-88)
  IPR000905 Gcp-like domain [PTHR11735] (3-88)
  IPR043129 ATPas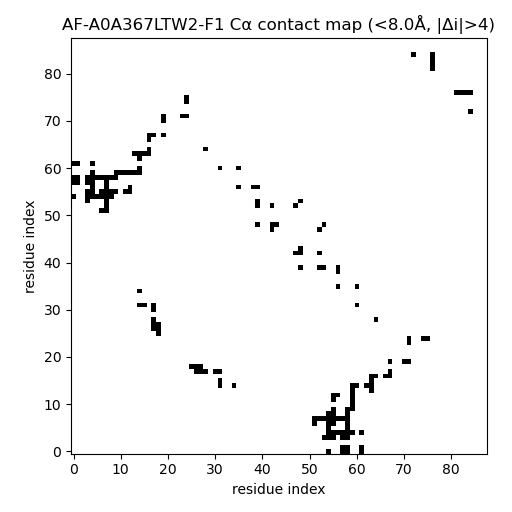e, nucleotide binding domain [SSF53067] (2-88)

Radius of gyration: 15.26 Å; Cα contacts (8 Å, |Δi|>4): 95; chains: 1; bounding box: 37×21×41 Å

Secondary structure (DSSP, 8-state):
-HHHHTT--TTS-----TT-SSSSS----HHHHHHHHHHHHHHHHTT---HHHHHHHHHHHHHHHHHHHHHHHHHHHHHH--------

pLDDT: mean 95.77, std 2.94, range [78.5, 98.44]

Foldseek 3Di:
DVVLLVLADPPPDAADQPPLVDDDLDDDCPVVVVVLVVQCVVCVVVVHNDSRSVSNSVNNSVVSVVVSNVSSQVNVCVVVVDPDDDDD

Nearest PDB structures (foldseek):
  4wq5-assembly1_A  TM=9.859E-01  e=9.178E-07  Escherichia coli K-12
  4ydu-assembly2_B  TM=9.604E-01  e=1.036E-06  Escherichia coli
  3zeu-assembly2_B  TM=9.788E-01  e=1.685E-06  Salmonella enterica subsp. enterica serovar Typhimurium str. ST4/74
  4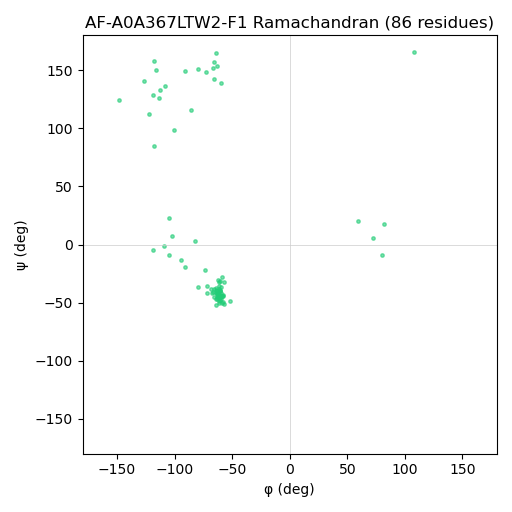wq4-assembly2_B  TM=9.623E-01  e=1.101E-06  Escherichia coli K-12

Sequence (88 aa):
IARLAELGTPGRFVFPRPMTDRPGLDFSFSGLKTFTLNTWQRCVEAGDDSEQTRCDIALAFQTAVVETLLIKCRRALKQTGLKNLVIA

Solvent-accessible surface area (backbone atoms only — not comparable to full-atom values): 5199 Å² total; per-residue (Å²): 93,72,81,37,22,75,68,27,56,86,79,78,47,83,54,76,51,55,64,67,91,49,90,73,75,71,82,64,61,69,67,54,57,54,50,51,52,54,53,50,50,53,32,43,76,72,73,47,76,48,71,61,55,52,10,20,51,28,28,22,51,51,50,23,53,54,48,38,50,51,55,36,51,54,49,50,32,66,74,69,70,52,92,79,86,86,87,132

Organism: Pseudomonas aeruginosa (NCBI:txid287)